Protein AF-A0A960ADT5-F1 (afdb_monomer)

Secondary structure (DSSP, 8-state):
-------B-S-TTS-EEEEEEETTEEEEEEE-TT--EEEEPPPBSSHHHHHHHHHHHHHHHHT-

Structure (mmCIF, N/CA/C/O backbone):
data_AF-A0A960ADT5-F1
#
_entry.id   AF-A0A960ADT5-F1
#
loop_
_atom_site.group_PDB
_atom_site.id
_atom_site.type_symbol
_atom_site.label_atom_id
_atom_site.label_alt_id
_atom_site.label_comp_id
_atom_site.label_asym_id
_atom_site.label_entity_id
_atom_site.la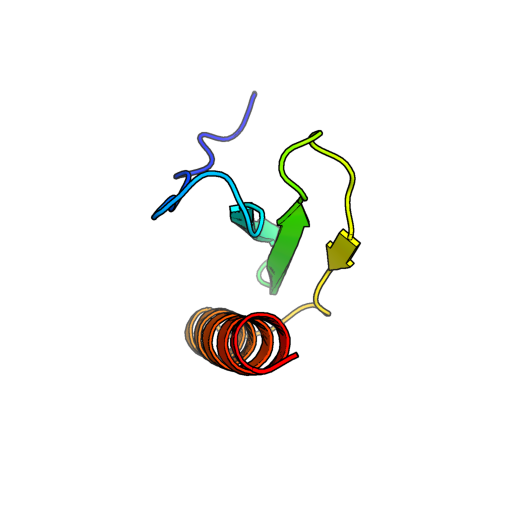bel_seq_id
_atom_site.pdbx_PDB_ins_code
_atom_site.Cartn_x
_atom_site.Cartn_y
_atom_site.Cartn_z
_atom_site.occupancy
_atom_site.B_iso_or_equiv
_atom_site.auth_seq_id
_atom_site.auth_comp_id
_atom_site.auth_asym_id
_atom_site.auth_atom_id
_atom_site.pdbx_PDB_model_num
ATOM 1 N N . MET A 1 1 ? -16.23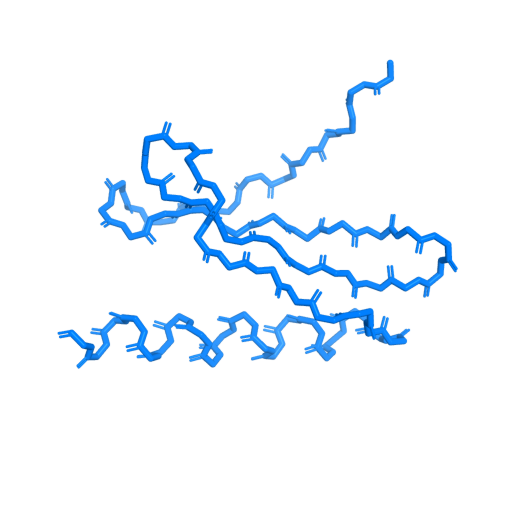1 13.441 8.755 1.00 37.91 1 MET A N 1
ATOM 2 C CA . MET A 1 1 ? -15.125 13.510 7.778 1.00 37.91 1 MET A CA 1
ATOM 3 C C . MET A 1 1 ? -15.013 12.152 7.075 1.00 37.91 1 MET A C 1
ATOM 5 O O . MET A 1 1 ? -14.237 11.312 7.503 1.00 37.91 1 MET A O 1
ATOM 9 N N . ARG A 1 2 ? -15.875 11.850 6.093 1.00 37.19 2 ARG A N 1
ATOM 10 C CA . ARG A 1 2 ? -15.783 10.596 5.321 1.00 37.19 2 ARG A CA 1
ATOM 11 C C . ARG A 1 2 ? -15.118 10.944 4.000 1.00 37.19 2 ARG A C 1
ATOM 13 O O . ARG A 1 2 ? -15.715 11.637 3.181 1.00 37.19 2 ARG A O 1
ATOM 20 N N . SER A 1 3 ? -13.844 10.587 3.891 1.00 38.12 3 SER A N 1
ATOM 21 C CA . SER A 1 3 ? -13.007 10.864 2.732 1.00 38.12 3 SER A CA 1
ATOM 22 C C . SER A 1 3 ? -13.699 10.376 1.465 1.00 38.12 3 SER A C 1
ATOM 24 O O . SER A 1 3 ? -14.219 9.264 1.411 1.00 38.12 3 SER A O 1
ATOM 26 N N . ARG A 1 4 ? -13.753 11.262 0.473 1.00 44.34 4 ARG A N 1
ATOM 27 C CA . ARG A 1 4 ? -14.368 11.052 -0.833 1.00 44.34 4 ARG A CA 1
ATOM 28 C C . ARG A 1 4 ? -13.486 10.063 -1.601 1.00 44.34 4 ARG A C 1
ATOM 30 O O . ARG A 1 4 ? -12.550 10.479 -2.276 1.00 44.34 4 ARG A O 1
ATOM 37 N N . VAL A 1 5 ? -13.719 8.764 -1.418 1.00 54.94 5 VAL A N 1
ATOM 38 C CA . VAL A 1 5 ? -12.980 7.739 -2.156 1.00 54.94 5 VAL A CA 1
ATOM 39 C C . VAL A 1 5 ? -13.537 7.701 -3.571 1.00 54.94 5 VAL A C 1
ATOM 41 O O . VAL A 1 5 ? -14.714 7.428 -3.796 1.00 54.94 5 VAL A O 1
ATOM 44 N N . ASN A 1 6 ? -12.693 8.086 -4.517 1.00 46.28 6 ASN A N 1
ATOM 45 C CA . ASN A 1 6 ? -12.985 8.084 -5.937 1.00 46.28 6 ASN A CA 1
ATOM 46 C C . ASN A 1 6 ? -13.016 6.623 -6.413 1.00 46.28 6 ASN A C 1
ATOM 48 O O . ASN A 1 6 ? -11.976 6.065 -6.755 1.00 46.28 6 ASN A O 1
ATOM 52 N N . GLY A 1 7 ? -14.193 5.996 -6.343 1.00 55.22 7 GLY A N 1
ATOM 53 C CA . GLY A 1 7 ? -14.407 4.601 -6.724 1.00 55.22 7 GLY A CA 1
ATOM 54 C C . GLY A 1 7 ? -14.141 4.385 -8.210 1.00 55.22 7 GLY A C 1
ATOM 55 O O . GLY A 1 7 ? -14.876 4.886 -9.058 1.00 55.22 7 GLY A O 1
ATOM 56 N N . TYR A 1 8 ? -13.079 3.648 -8.521 1.00 47.75 8 TYR A N 1
ATOM 57 C CA . TYR A 1 8 ? -12.802 3.163 -9.868 1.00 47.75 8 TYR A CA 1
ATOM 58 C C . TYR A 1 8 ? -13.451 1.777 -10.013 1.00 47.75 8 TYR A C 1
ATOM 60 O O . TYR A 1 8 ? -12.994 0.813 -9.403 1.00 47.75 8 TYR A O 1
ATOM 68 N N . SER A 1 9 ? -14.527 1.684 -10.801 1.00 55.06 9 SER A N 1
ATOM 69 C CA . SER A 1 9 ? -15.247 0.433 -11.088 1.00 55.06 9 SER A CA 1
ATOM 70 C C . SER A 1 9 ? -15.407 0.239 -12.596 1.00 55.06 9 SER A C 1
ATOM 72 O O . SER A 1 9 ? -16.182 0.960 -13.224 1.00 55.06 9 SER A O 1
ATOM 74 N N . PRO A 1 10 ? -14.721 -0.746 -13.192 1.00 48.06 10 PRO A N 1
ATOM 75 C CA . PRO A 1 10 ? -15.279 -1.396 -14.382 1.00 48.06 10 PRO A CA 1
ATOM 76 C C . PRO A 1 10 ? -15.645 -2.868 -14.134 1.00 48.06 10 PRO A C 1
ATOM 78 O O . PRO A 1 10 ? -14.816 -3.723 -14.379 1.00 48.06 10 PRO A O 1
ATOM 81 N N . SER A 1 11 ? -16.907 -3.128 -13.759 1.00 50.25 11 SER A N 1
ATOM 82 C CA . SER A 1 11 ? -17.625 -4.424 -13.667 1.00 50.25 11 SER A CA 1
ATOM 83 C C . SER A 1 11 ? -17.621 -5.152 -12.309 1.00 50.25 11 SER A C 1
ATOM 85 O O . SER A 1 11 ? -16.606 -5.532 -11.747 1.00 50.25 11 SER A O 1
ATOM 87 N N . ALA A 1 12 ? -18.822 -5.353 -11.765 1.00 52.72 12 ALA A N 1
ATOM 88 C CA . ALA A 1 12 ? -19.118 -5.818 -10.409 1.00 52.72 12 ALA A CA 1
ATOM 89 C C . ALA A 1 12 ? -18.802 -7.309 -10.128 1.00 52.72 12 ALA A C 1
ATOM 91 O O . ALA A 1 12 ? -19.547 -7.966 -9.408 1.00 52.72 12 ALA A O 1
ATOM 92 N N . MET A 1 13 ? -17.719 -7.857 -10.689 1.00 54.09 13 MET A N 1
ATOM 93 C CA . MET A 1 13 ? -17.323 -9.264 -10.503 1.00 54.09 13 MET A CA 1
ATOM 94 C C . MET A 1 13 ? -15.943 -9.449 -9.853 1.00 54.09 13 MET A C 1
ATOM 96 O O . MET A 1 13 ? -15.652 -10.546 -9.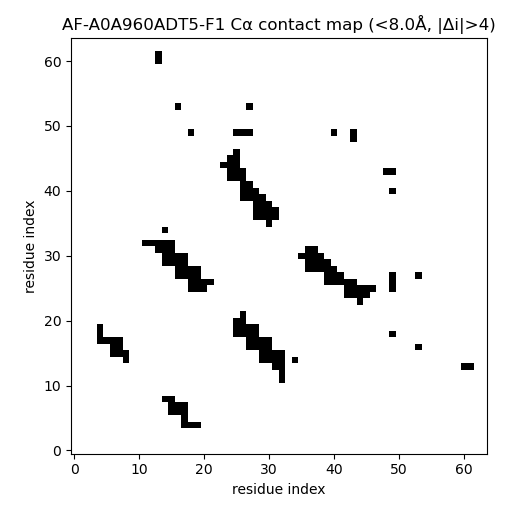397 1.00 54.09 13 MET A O 1
ATOM 100 N N . TRP A 1 14 ? -15.107 -8.406 -9.764 1.00 61.81 14 TRP A N 1
ATOM 101 C CA . TRP A 1 14 ? -13.702 -8.536 -9.328 1.00 61.81 14 TRP A CA 1
ATOM 102 C C . TRP A 1 14 ? -13.289 -7.603 -8.171 1.00 61.81 14 TRP A C 1
ATOM 104 O O . TRP A 1 14 ? -12.140 -7.631 -7.738 1.00 61.81 14 TRP A O 1
ATOM 114 N N . GLY A 1 15 ? -14.219 -6.820 -7.616 1.00 75.81 15 GLY A N 1
ATOM 115 C CA . GLY A 1 15 ? -13.952 -5.922 -6.486 1.00 75.81 15 GLY A CA 1
ATOM 116 C C . GLY A 1 15 ? -13.616 -4.477 -6.881 1.00 75.81 15 GLY A C 1
ATOM 117 O O . GLY A 1 15 ? -13.726 -4.088 -8.037 1.00 75.81 15 GLY A O 1
ATOM 118 N N . THR A 1 16 ? -13.280 -3.640 -5.897 1.00 82.44 16 THR A N 1
ATOM 119 C CA . THR A 1 16 ? -12.951 -2.212 -6.047 1.00 82.44 16 THR A CA 1
ATOM 120 C C . THR A 1 16 ? -11.611 -1.903 -5.385 1.00 82.44 16 THR A C 1
ATOM 122 O O . THR A 1 16 ? -11.378 -2.297 -4.241 1.00 82.44 16 THR A O 1
ATOM 125 N N . PHE A 1 17 ? -10.753 -1.146 -6.075 1.00 84.44 17 PHE A N 1
ATOM 126 C CA . PHE A 1 17 ? -9.515 -0.615 -5.502 1.00 84.44 17 PHE A CA 1
ATOM 127 C C . PHE A 1 17 ? -9.719 0.804 -4.963 1.00 84.44 17 PHE A C 1
ATOM 129 O O . PHE A 1 17 ? -10.174 1.703 -5.669 1.00 84.44 17 PHE A O 1
ATOM 136 N N . GLU A 1 18 ? -9.329 1.014 -3.711 1.00 85.94 18 GLU A N 1
ATOM 137 C CA . GLU A 1 18 ?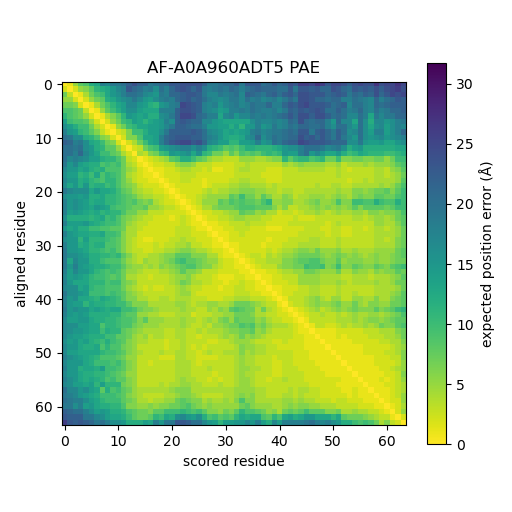 -9.355 2.299 -3.021 1.00 85.94 18 GLU A CA 1
ATOM 138 C C . GLU A 1 18 ? -7.922 2.735 -2.697 1.00 85.94 18 GLU A C 1
ATOM 140 O O . GLU A 1 18 ? -7.232 2.074 -1.921 1.00 85.94 18 GLU A O 1
ATOM 145 N N . VAL A 1 19 ? -7.469 3.862 -3.257 1.00 85.88 19 VAL A N 1
ATOM 146 C CA . VAL A 1 19 ? -6.173 4.468 -2.907 1.00 85.88 19 VAL A CA 1
ATOM 147 C C . VAL A 1 19 ? -6.382 5.504 -1.810 1.00 85.88 19 VAL A C 1
ATOM 149 O O . VAL A 1 19 ? -7.181 6.429 -1.955 1.00 85.88 19 VAL A O 1
ATOM 152 N N . VAL A 1 20 ? -5.641 5.356 -0.718 1.00 86.00 20 VAL A N 1
ATOM 153 C CA . VAL A 1 20 ? -5.636 6.257 0.430 1.00 86.00 20 VAL A CA 1
ATOM 154 C C . VAL A 1 20 ? -4.235 6.818 0.640 1.00 86.00 20 VAL A C 1
ATOM 156 O O . VAL A 1 20 ? -3.246 6.097 0.563 1.00 86.00 20 VAL A O 1
ATOM 159 N N . GLU A 1 21 ? -4.152 8.112 0.921 1.00 86.06 21 GLU A N 1
ATOM 160 C CA . GLU A 1 21 ? -2.921 8.757 1.374 1.00 86.06 21 GLU A CA 1
ATOM 161 C C . GLU A 1 21 ? -3.036 8.984 2.884 1.00 86.06 21 GLU A C 1
ATOM 163 O O . GLU A 1 21 ? -4.029 9.542 3.359 1.00 86.06 21 GLU A O 1
ATOM 168 N N . ALA A 1 22 ? -2.057 8.511 3.649 1.00 82.44 22 ALA A N 1
ATOM 169 C CA . ALA A 1 22 ? -2.022 8.656 5.097 1.00 82.44 22 ALA A CA 1
ATOM 170 C C . ALA A 1 22 ? -0.594 8.975 5.544 1.00 82.44 22 ALA A C 1
ATOM 172 O O . ALA A 1 22 ? 0.308 8.165 5.359 1.00 82.44 22 ALA A O 1
ATOM 173 N N . GLY A 1 23 ? -0.390 10.156 6.135 1.00 81.38 23 GLY A N 1
ATOM 174 C CA . GLY A 1 23 ? 0.910 10.543 6.695 1.00 81.38 23 GLY A CA 1
ATOM 175 C C . GLY A 1 23 ? 2.032 10.707 5.662 1.00 81.38 23 GLY A C 1
ATOM 176 O O . GLY A 1 23 ? 3.189 10.512 6.009 1.00 81.38 23 GLY A O 1
ATOM 177 N N . GLY A 1 24 ? 1.701 11.040 4.409 1.00 83.31 24 GLY A N 1
ATOM 178 C CA . GLY A 1 24 ? 2.672 11.141 3.310 1.00 83.31 24 GLY A CA 1
ATOM 179 C C . GLY A 1 24 ? 2.973 9.814 2.608 1.00 83.31 24 GLY A C 1
ATOM 180 O O . GLY A 1 24 ? 3.776 9.787 1.683 1.00 83.31 24 GLY A O 1
ATOM 181 N N . GLU A 1 25 ? 2.314 8.725 3.012 1.00 86.38 25 GLU A N 1
ATOM 182 C CA . GLU A 1 25 ? 2.404 7.428 2.348 1.00 86.38 25 GLU A 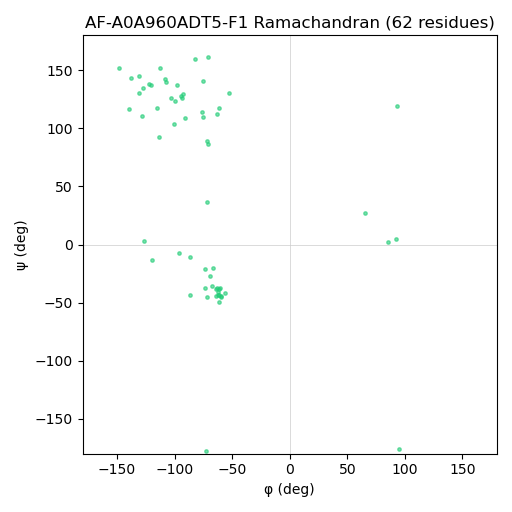CA 1
ATOM 183 C C . GLU A 1 25 ? 1.117 7.113 1.584 1.00 86.38 25 GLU A C 1
ATOM 185 O O . GLU A 1 25 ? 0.003 7.308 2.077 1.00 86.38 25 GLU A O 1
ATOM 190 N N . TYR A 1 26 ? 1.269 6.542 0.397 1.00 87.38 26 TYR A N 1
ATOM 191 C CA . TYR A 1 26 ? 0.195 6.032 -0.438 1.00 87.38 26 TYR A CA 1
ATOM 192 C C . TYR A 1 26 ? -0.028 4.557 -0.151 1.00 87.38 26 TYR A C 1
ATOM 194 O O . TYR A 1 26 ? 0.900 3.756 -0.176 1.00 87.38 26 TYR A O 1
ATOM 202 N N . ARG A 1 27 ? -1.271 4.170 0.100 1.00 88.25 27 ARG A N 1
ATOM 203 C CA . ARG A 1 27 ? -1.667 2.774 0.282 1.00 88.25 27 ARG A CA 1
ATOM 204 C C . ARG A 1 27 ? -2.874 2.491 -0.589 1.00 88.25 27 ARG A C 1
ATOM 206 O O . ARG A 1 27 ? -3.735 3.352 -0.734 1.00 88.25 27 ARG A O 1
ATOM 213 N N . TRP A 1 28 ? -2.977 1.290 -1.134 1.00 87.88 28 TRP A N 1
ATOM 214 C CA . TRP A 1 28 ? -4.188 0.831 -1.803 1.00 87.88 28 TRP A CA 1
ATOM 215 C C . TRP A 1 28 ? -4.842 -0.305 -1.020 1.00 87.88 28 TRP A C 1
ATOM 217 O O . TRP A 1 28 ? -4.193 -1.033 -0.265 1.00 87.88 28 TRP A O 1
ATOM 227 N N . ARG A 1 29 ? -6.159 -0.417 -1.152 1.00 88.50 29 ARG A N 1
ATOM 228 C CA . ARG A 1 29 ? -6.992 -1.453 -0.541 1.00 88.50 29 ARG A CA 1
ATOM 229 C C . ARG A 1 29 ? -7.892 -2.040 -1.610 1.00 88.50 29 ARG A C 1
ATOM 231 O O . ARG A 1 29 ? -8.536 -1.287 -2.329 1.00 88.50 29 ARG A O 1
ATOM 238 N N . LEU A 1 30 ? -7.929 -3.360 -1.701 1.00 87.12 30 LEU A N 1
ATOM 239 C CA . LEU A 1 30 ? -8.864 -4.089 -2.540 1.00 87.12 30 LEU A CA 1
ATOM 240 C C . LEU A 1 30 ? -10.008 -4.583 -1.669 1.00 87.12 30 LEU A C 1
ATOM 242 O O . LEU A 1 30 ? -9.786 -5.309 -0.696 1.00 87.12 30 LEU A O 1
ATOM 246 N N . ARG A 1 31 ? -11.222 -4.205 -2.047 1.00 86.25 31 ARG A N 1
ATOM 247 C CA . ARG A 1 31 ? -12.443 -4.783 -1.501 1.00 86.25 31 ARG A CA 1
ATOM 248 C C . ARG A 1 31 ? -13.117 -5.650 -2.538 1.00 86.25 31 ARG A C 1
ATOM 250 O O . ARG A 1 31 ? -13.113 -5.281 -3.706 1.00 86.25 31 ARG A O 1
ATOM 257 N N . ASP A 1 32 ? -13.698 -6.766 -2.133 1.00 81.94 32 ASP A N 1
ATOM 258 C CA . ASP A 1 32 ? -14.536 -7.553 -3.035 1.00 81.94 32 ASP A CA 1
ATOM 259 C C . ASP A 1 32 ? -15.894 -6.867 -3.295 1.00 81.94 32 ASP A C 1
ATOM 261 O O . ASP A 1 32 ? -16.164 -5.751 -2.839 1.00 81.94 32 ASP A O 1
ATOM 265 N N . ALA A 1 33 ? -16.762 -7.528 -4.062 1.00 80.69 33 ALA A N 1
ATOM 266 C CA . ALA A 1 33 ? -18.107 -7.035 -4.353 1.00 80.69 33 ALA A CA 1
ATOM 267 C C . ALA A 1 33 ? -19.032 -7.001 -3.118 1.00 80.69 33 ALA A C 1
ATOM 269 O O . ALA A 1 33 ? -20.033 -6.286 -3.126 1.00 80.69 33 ALA A O 1
ATOM 270 N N . GLN A 1 34 ? -18.709 -7.763 -2.069 1.00 76.44 34 GLN A N 1
ATOM 271 C CA . GLN A 1 34 ? -19.433 -7.805 -0.795 1.00 76.44 34 GLN A CA 1
ATOM 272 C C . GLN A 1 34 ? -18.940 -6.712 0.173 1.00 76.44 34 GLN A C 1
ATOM 274 O O . GLN A 1 34 ? -19.611 -6.413 1.160 1.00 76.44 34 GLN A O 1
ATOM 279 N N . GLY A 1 35 ? -17.824 -6.050 -0.154 1.00 77.94 35 GLY A N 1
ATOM 280 C CA . GLY A 1 35 ? -17.214 -4.971 0.616 1.00 77.94 35 GLY A CA 1
ATOM 281 C C . GLY A 1 35 ? -16.146 -5.441 1.606 1.00 77.94 35 GLY A C 1
ATOM 282 O O . GLY A 1 35 ? -15.618 -4.607 2.350 1.00 77.94 35 GLY A O 1
ATOM 283 N N . GLU A 1 36 ? -15.804 -6.730 1.602 1.00 84.19 36 GLU A N 1
ATOM 284 C CA . GLU A 1 36 ? -14.783 -7.303 2.475 1.00 84.19 36 GLU A CA 1
ATOM 285 C C . GLU A 1 36 ? -13.390 -6.933 1.971 1.00 84.19 36 GLU A C 1
ATOM 287 O O . GLU A 1 36 ? -13.123 -6.888 0.768 1.00 84.19 36 GLU A O 1
ATOM 292 N N . LEU A 1 37 ? -12.478 -6.635 2.898 1.00 85.75 37 LEU A N 1
ATOM 293 C CA . LEU A 1 37 ? -11.098 -6.305 2.557 1.00 85.75 37 LEU A CA 1
ATOM 294 C C . LEU A 1 37 ? -10.344 -7.584 2.171 1.00 85.75 37 LEU A C 1
ATOM 296 O O . LEU A 1 37 ? -10.015 -8.392 3.033 1.00 85.75 37 LEU A O 1
ATOM 300 N N . VAL A 1 38 ? -10.021 -7.724 0.887 1.00 86.12 38 VAL A N 1
ATOM 301 C CA . VAL A 1 38 ? -9.301 -8.888 0.345 1.00 86.12 38 VAL A CA 1
ATOM 302 C C . VAL A 1 38 ? -7.794 -8.695 0.455 1.00 86.12 38 VAL A C 1
ATOM 304 O O . VAL A 1 38 ? -7.061 -9.604 0.834 1.00 86.12 38 VAL A O 1
ATOM 307 N N . ALA A 1 39 ? -7.319 -7.497 0.116 1.00 85.62 39 ALA A N 1
ATOM 308 C CA . ALA A 1 39 ? -5.899 -7.186 0.121 1.00 85.62 39 ALA A CA 1
ATOM 309 C C . ALA A 1 39 ? -5.653 -5.719 0.462 1.00 85.62 39 ALA A C 1
ATOM 311 O O . ALA A 1 39 ? -6.465 -4.833 0.187 1.00 85.62 39 ALA A O 1
ATOM 312 N N . GLN A 1 40 ? -4.491 -5.453 1.045 1.00 89.06 40 GLN A N 1
ATOM 313 C CA . GLN A 1 40 ? -4.019 -4.109 1.324 1.00 89.06 40 GLN A CA 1
ATOM 314 C C . GLN A 1 40 ? -2.532 -4.014 0.990 1.00 89.06 40 GLN A C 1
ATOM 316 O O . GLN A 1 40 ? -1.768 -4.944 1.236 1.00 89.06 40 GLN A O 1
ATOM 321 N N . SER A 1 41 ? -2.123 -2.864 0.469 1.00 86.62 41 SER A N 1
ATOM 322 C CA . SER A 1 41 ? -0.727 -2.577 0.183 1.00 86.62 41 SER A CA 1
ATOM 323 C C . SER A 1 41 ? 0.060 -2.098 1.395 1.00 86.62 41 SER A C 1
ATOM 325 O O . SER A 1 41 ? -0.482 -1.535 2.352 1.00 86.62 41 SER A O 1
ATOM 327 N N . GLN A 1 42 ? 1.379 -2.229 1.290 1.00 80.25 42 GLN A N 1
ATOM 328 C CA . GLN A 1 42 ? 2.307 -1.518 2.163 1.00 80.25 42 GLN A CA 1
ATOM 329 C C . GLN A 1 42 ? 2.318 -0.014 1.830 1.00 80.25 42 GLN A C 1
ATOM 331 O O . GLN A 1 42 ? 1.840 0.396 0.769 1.00 80.25 42 GLN A O 1
ATOM 336 N N . GLY A 1 43 ? 2.800 0.808 2.768 1.00 85.81 43 GLY A N 1
ATOM 337 C CA . GLY A 1 43 ? 2.998 2.243 2.560 1.00 85.81 43 GLY A CA 1
ATOM 338 C C . GLY A 1 43 ? 3.994 2.495 1.435 1.00 85.81 43 GLY A C 1
ATOM 339 O O . GLY A 1 43 ? 5.148 2.090 1.523 1.00 85.81 43 GLY A O 1
ATOM 340 N N . TYR A 1 44 ? 3.544 3.148 0.369 1.00 85.38 44 TYR A N 1
ATOM 341 C CA . TYR A 1 44 ? 4.394 3.611 -0.717 1.00 85.38 44 TYR A CA 1
ATOM 342 C C . TYR A 1 44 ? 4.726 5.081 -0.521 1.00 85.38 44 TYR A C 1
ATOM 344 O O . TYR A 1 44 ? 3.855 5.897 -0.246 1.00 85.38 44 TYR A O 1
ATOM 352 N N . ILE A 1 45 ? 5.981 5.444 -0.759 1.00 84.62 45 ILE A N 1
ATOM 353 C CA . ILE A 1 45 ? 6.423 6.845 -0.717 1.00 84.62 45 ILE A CA 1
ATOM 354 C C . ILE A 1 45 ? 5.831 7.639 -1.899 1.00 84.62 45 ILE A C 1
ATOM 356 O O . ILE A 1 45 ? 5.606 8.840 -1.807 1.00 84.62 45 ILE A O 1
ATOM 360 N N . TRP A 1 46 ? 5.528 6.958 -3.011 1.00 83.94 46 TRP A N 1
ATOM 361 C CA . TRP A 1 46 ? 5.087 7.580 -4.259 1.00 83.94 46 TRP A CA 1
ATOM 362 C C . TRP A 1 46 ? 3.727 7.055 -4.710 1.00 83.94 46 TRP A C 1
ATOM 364 O O . TRP A 1 46 ? 3.481 5.848 -4.719 1.00 83.94 46 TRP A O 1
ATOM 374 N N . LYS A 1 47 ? 2.865 7.965 -5.178 1.00 82.50 47 LYS A N 1
ATOM 375 C CA . LYS A 1 47 ? 1.542 7.621 -5.716 1.00 82.50 47 LYS A CA 1
ATOM 376 C C . LYS A 1 47 ? 1.628 6.716 -6.943 1.00 82.50 47 LYS A C 1
ATOM 378 O O . LYS A 1 47 ? 0.817 5.811 -7.086 1.00 82.50 47 LYS A O 1
ATOM 383 N N . SER A 1 48 ? 2.608 6.955 -7.814 1.00 86.38 48 SER A N 1
ATOM 384 C CA . SER A 1 48 ? 2.855 6.141 -9.009 1.00 86.38 48 SER A CA 1
ATOM 385 C C . SER A 1 48 ? 3.138 4.683 -8.651 1.00 86.38 48 SER A C 1
ATOM 387 O O . SER A 1 48 ? 2.500 3.800 -9.203 1.00 86.38 48 SER A O 1
ATOM 389 N N . ALA A 1 49 ? 3.984 4.434 -7.647 1.00 87.56 49 ALA A N 1
ATOM 390 C CA . ALA A 1 49 ? 4.277 3.078 -7.180 1.00 87.56 49 ALA A CA 1
ATOM 391 C C . ALA A 1 49 ? 3.023 2.344 -6.669 1.00 87.56 49 ALA A C 1
ATOM 393 O O . ALA A 1 49 ? 2.858 1.150 -6.912 1.00 87.56 49 ALA A O 1
ATOM 394 N N . ALA A 1 50 ? 2.112 3.061 -6.002 1.00 87.19 50 ALA A N 1
ATOM 395 C CA . ALA A 1 50 ? 0.837 2.491 -5.575 1.00 87.19 50 ALA A CA 1
ATOM 396 C C . ALA A 1 50 ? -0.079 2.141 -6.763 1.00 87.19 50 ALA A C 1
ATOM 398 O O . ALA A 1 50 ? -0.785 1.139 -6.698 1.00 87.19 50 ALA A O 1
ATOM 399 N N . LEU A 1 51 ? -0.068 2.940 -7.836 1.00 86.19 51 LEU A N 1
ATOM 400 C CA . LEU A 1 51 ? -0.856 2.682 -9.046 1.00 86.19 51 LEU A CA 1
ATOM 401 C C . LEU A 1 51 ? -0.302 1.500 -9.853 1.00 86.19 51 LEU A C 1
ATOM 403 O O . LEU A 1 51 ? -1.074 0.618 -10.214 1.00 86.19 51 LEU A O 1
ATOM 407 N N . ASP A 1 52 ? 1.015 1.429 -10.061 1.00 89.94 52 ASP A N 1
ATOM 408 C CA . ASP A 1 52 ? 1.671 0.281 -10.709 1.00 89.94 52 ASP A CA 1
ATOM 409 C C . ASP A 1 52 ? 1.355 -1.036 -9.983 1.00 89.94 52 ASP A C 1
ATOM 411 O O . ASP A 1 52 ? 1.046 -2.054 -10.602 1.00 89.94 52 ASP A O 1
ATOM 415 N N . ALA A 1 53 ? 1.363 -1.009 -8.647 1.00 87.69 53 ALA A N 1
ATOM 416 C CA . ALA A 1 53 ? 1.002 -2.171 -7.846 1.00 87.69 53 ALA A CA 1
ATOM 417 C C . ALA A 1 53 ? -0.464 -2.602 -8.047 1.00 87.69 53 ALA A C 1
ATOM 419 O O . ALA A 1 53 ? -0.738 -3.800 -8.083 1.00 87.69 53 ALA A O 1
ATOM 420 N N . ILE A 1 54 ? -1.401 -1.659 -8.206 1.00 86.44 54 ILE A N 1
ATOM 421 C CA . ILE A 1 54 ? -2.808 -1.976 -8.504 1.00 86.44 54 ILE A CA 1
ATOM 422 C C . ILE A 1 54 ? -2.932 -2.657 -9.868 1.00 86.44 54 ILE A C 1
ATOM 424 O O . ILE A 1 54 ? -3.625 -3.668 -9.975 1.00 86.44 54 ILE A O 1
ATOM 428 N N . GLU A 1 55 ? -2.242 -2.149 -10.892 1.00 87.38 55 GLU A N 1
ATOM 429 C CA . GLU A 1 55 ? -2.278 -2.733 -12.238 1.00 87.38 55 GLU A CA 1
ATOM 430 C C . GLU A 1 55 ? -1.731 -4.169 -12.249 1.00 87.38 55 GLU A C 1
ATOM 432 O O . GLU A 1 55 ? -2.326 -5.059 -12.863 1.00 87.38 55 GLU A O 1
ATOM 437 N N . LEU A 1 56 ? -0.651 -4.432 -11.502 1.00 86.50 56 LEU A N 1
ATOM 438 C CA . LEU A 1 56 ? -0.117 -5.786 -11.321 1.00 86.50 56 LEU A CA 1
ATOM 439 C C . LEU A 1 56 ? -1.132 -6.714 -10.650 1.00 86.50 56 LEU A C 1
ATOM 441 O O . LEU A 1 56 ? -1.388 -7.810 -11.145 1.00 86.50 56 LEU A O 1
ATOM 445 N N . VAL A 1 57 ? -1.736 -6.281 -9.542 1.00 84.62 57 VAL A N 1
ATOM 446 C CA . VAL A 1 57 ? -2.711 -7.096 -8.802 1.00 84.62 57 VAL A CA 1
ATOM 447 C C . VAL A 1 57 ? -3.951 -7.362 -9.646 1.00 84.62 57 VAL A C 1
ATOM 449 O O . VAL A 1 57 ? -4.454 -8.483 -9.662 1.00 84.62 57 VAL A O 1
ATOM 452 N N . ARG A 1 58 ? -4.405 -6.377 -10.423 1.00 81.38 58 ARG A N 1
ATOM 453 C CA . ARG A 1 58 ? -5.488 -6.557 -11.389 1.00 81.38 58 ARG A CA 1
ATOM 454 C C . ARG A 1 58 ? -5.145 -7.618 -12.432 1.00 81.38 58 ARG A C 1
ATOM 456 O O . ARG A 1 58 ? -5.993 -8.453 -12.724 1.00 81.38 58 ARG A O 1
ATOM 463 N N . SER A 1 59 ? -3.926 -7.599 -12.971 1.00 83.56 59 SER A N 1
ATOM 464 C CA . SER A 1 59 ? -3.459 -8.600 -13.938 1.00 83.56 59 SER A CA 1
ATOM 465 C C . SER A 1 59 ? -3.443 -10.011 -13.339 1.00 83.56 59 SER A C 1
ATOM 467 O O . SER A 1 59 ? -3.930 -10.953 -13.959 1.00 83.56 59 SER A O 1
ATOM 469 N N . VAL A 1 60 ? -2.967 -10.148 -12.097 1.00 82.25 60 VAL A N 1
ATOM 470 C CA . VAL A 1 60 ? -2.951 -11.428 -11.370 1.00 82.25 60 VAL A CA 1
ATOM 471 C C . VAL A 1 60 ? -4.366 -11.960 -11.137 1.00 82.25 60 VAL A C 1
ATOM 473 O O . VAL A 1 60 ? -4.604 -13.143 -11.346 1.00 82.25 60 VAL A O 1
ATOM 476 N N . ILE A 1 61 ? -5.308 -11.101 -10.736 1.00 76.88 61 ILE A N 1
ATOM 477 C CA . ILE A 1 61 ? -6.695 -11.506 -10.457 1.00 76.88 61 ILE A CA 1
ATOM 478 C C . ILE A 1 61 ? -7.464 -11.802 -11.749 1.00 76.88 61 ILE A C 1
ATOM 480 O O . ILE A 1 61 ? -8.268 -12.720 -11.777 1.00 76.88 61 ILE A O 1
ATOM 484 N N . ALA A 1 62 ? -7.240 -11.039 -12.820 1.00 73.25 62 ALA A N 1
ATOM 485 C CA . ALA A 1 62 ? -7.926 -11.251 -14.095 1.00 73.25 62 ALA A CA 1
ATOM 486 C C . ALA A 1 62 ? -7.425 -12.492 -14.855 1.00 73.25 62 ALA A C 1
ATOM 488 O O . ALA A 1 62 ? -8.119 -12.976 -15.747 1.00 73.25 62 ALA A O 1
ATOM 489 N N . GLY A 1 63 ? -6.214 -12.964 -14.547 1.00 62.28 63 GLY A N 1
ATOM 490 C CA . GLY A 1 63 ? -5.621 -14.161 -15.143 1.00 62.28 63 GLY A CA 1
ATOM 491 C C . GLY A 1 63 ? -5.788 -15.446 -14.325 1.00 62.28 63 GLY A C 1
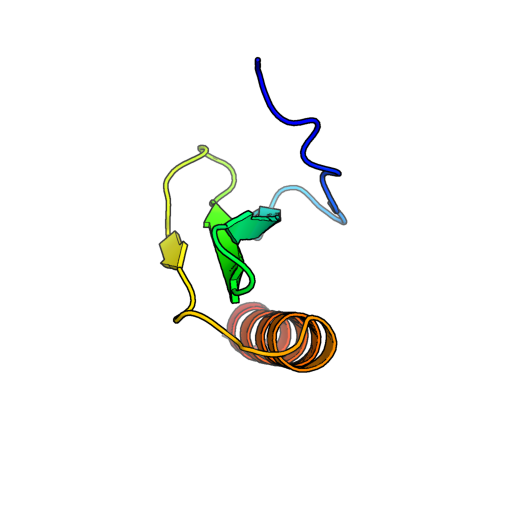ATOM 492 O O . GLY A 1 63 ? -5.401 -16.501 -14.826 1.00 62.28 63 GLY A O 1
ATOM 493 N N . ALA A 1 64 ? -6.312 -15.362 -13.098 1.00 49.88 64 ALA A N 1
ATOM 494 C CA . ALA A 1 64 ? -6.567 -16.495 -12.204 1.00 49.88 64 ALA A C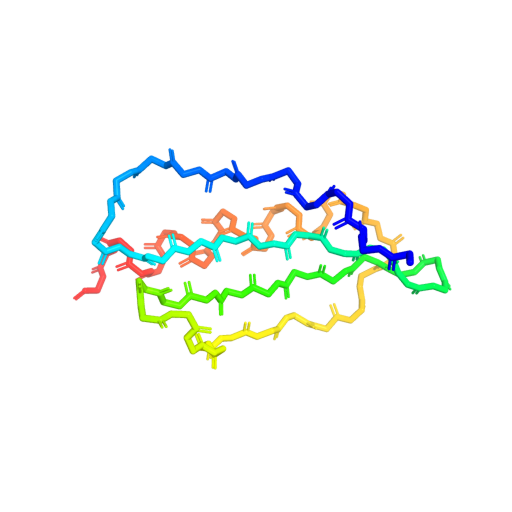A 1
ATOM 495 C C .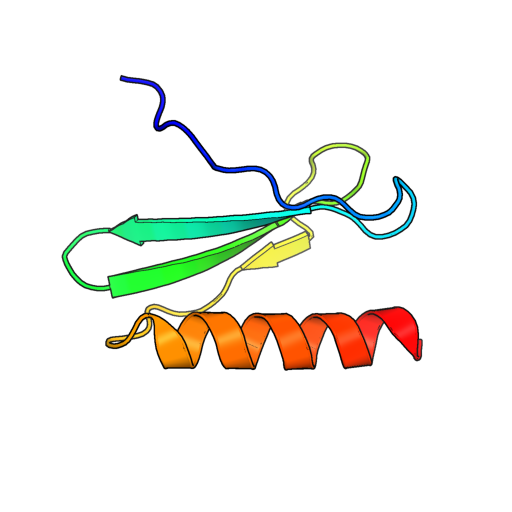 ALA A 1 64 ? -8.030 -16.952 -12.286 1.00 49.88 64 ALA A C 1
ATOM 497 O O . ALA A 1 64 ? -8.250 -18.181 -12.200 1.00 49.88 64 ALA A O 1
#

Radius of gyration: 11.76 Å; Cα contacts (8 Å, |Δi|>4): 88; chains: 1; bounding box: 26×30×23 Å

Solvent-accessible surface area (backbone atoms only — not comparable to full-atom values): 3967 Å² total; per-residue (Å²): 139,79,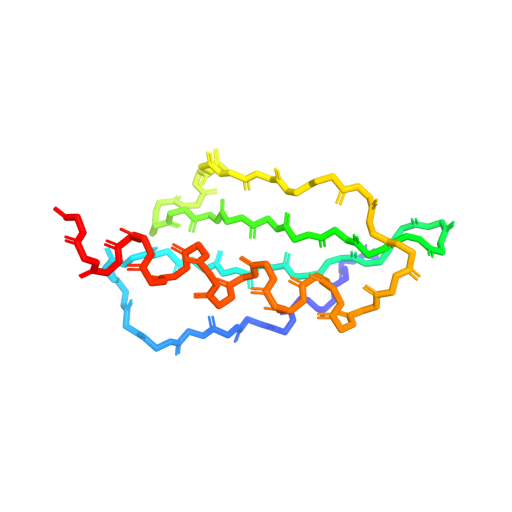79,88,72,78,78,57,76,89,64,91,83,79,32,39,57,46,78,46,78,57,95,77,23,21,29,38,35,34,23,41,77,88,63,49,79,77,47,70,55,68,79,23,82,39,66,65,62,40,50,55,51,48,56,52,52,50,52,55,61,77,74,106

Mean predicted aligned error: 8.08 Å

Foldseek 3Di:
DPDPFPWDDDDQAQFTKTWDDDPQWIKIFTAHSVRDTPDIDDTHNDPVVRVVVVVVVVVVRVVD

Sequence (64 aa):
MRSRVNGYSPSAMWGTFEVVEAGGEYRWRLRDAQGELVAQSQGYIWKSAALDAIELVRSVIAGA

Nearest PDB structures (foldseek):
  5oom-assembly1_P  TM=6.016E-01  e=2.261E-01  Homo sapiens
  3iur-assembly1_A  TM=6.719E-01  e=2.257E+00  Aeromonas caviae
  7pkq-assembly1_M  TM=5.794E-01  e=7.574E+00  Chlamydomonas reinhardtii

pLDDT: mean 75.71, std 15.77, range [37.19, 89.94]